Protein AF-A0A520D5E0-F1 (afdb_monomer_lite)

Radius of gyration: 13.43 Å; chains: 1; bounding box: 33×18×44 Å

Foldseek 3Di:
DKDWDWDPDDPPWTWIWIWDADPVQWIWIWIDIDPDDIDIDTDGDDDPDDDD

Sequence (52 aa):
YTVQINTKDVQRENFRLTLSVSKNGYATLVATGNNKQPITFNGVLEEPKKKD

Structure (mmCIF, N/CA/C/O backbone):
data_AF-A0A520D5E0-F1
#
_entry.id   AF-A0A520D5E0-F1
#
loop_
_atom_site.group_PDB
_atom_site.id
_atom_site.type_symbol
_atom_site.label_atom_id
_atom_site.label_alt_id
_atom_site.label_comp_id
_atom_site.label_asym_id
_atom_site.label_entity_id
_atom_site.label_seq_id
_atom_site.pdbx_PDB_ins_code
_atom_site.Cartn_x
_atom_site.Cartn_y
_atom_site.Cartn_z
_atom_site.occupancy
_atom_site.B_iso_or_equiv
_atom_site.auth_seq_id
_atom_site.auth_comp_id
_atom_site.auth_asym_id
_atom_site.auth_atom_id
_atom_site.pdbx_PDB_model_num
ATOM 1 N N . TYR A 1 1 ? -9.800 4.326 2.631 1.00 84.06 1 TYR A N 1
ATOM 2 C CA . TYR A 1 1 ? -8.843 5.417 2.372 1.00 84.06 1 TYR A CA 1
ATOM 3 C C . TYR A 1 1 ? -7.726 4.902 1.494 1.00 84.06 1 TYR A C 1
ATOM 5 O O . TYR A 1 1 ? -7.332 3.757 1.670 1.00 84.06 1 TYR A O 1
ATOM 13 N N . THR A 1 2 ? -7.227 5.724 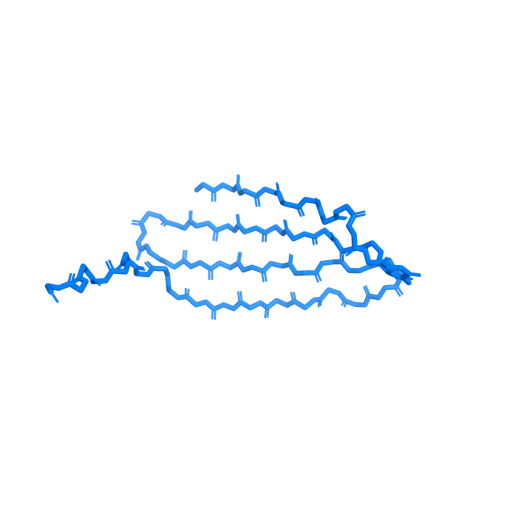0.575 1.00 86.00 2 THR A N 1
ATOM 14 C CA . THR A 1 2 ? -6.082 5.370 -0.271 1.00 86.00 2 THR A CA 1
ATOM 15 C C . THR A 1 2 ? -5.008 6.427 -0.092 1.00 86.00 2 THR A C 1
ATOM 17 O O . THR A 1 2 ? -5.282 7.615 -0.236 1.00 86.00 2 THR A O 1
ATOM 20 N N . VAL A 1 3 ? -3.802 5.994 0.255 1.00 87.81 3 VAL A N 1
ATOM 21 C CA . VAL A 1 3 ? -2.634 6.846 0.463 1.00 87.81 3 VAL A CA 1
ATOM 22 C C . VAL A 1 3 ? -1.577 6.437 -0.549 1.00 87.81 3 VAL A C 1
ATOM 24 O O . VAL A 1 3 ? -1.239 5.259 -0.661 1.00 87.81 3 VAL A O 1
ATOM 27 N N . GLN A 1 4 ? -1.057 7.408 -1.293 1.00 88.00 4 GLN A N 1
ATOM 28 C CA . GLN A 1 4 ? 0.057 7.192 -2.205 1.00 88.00 4 GLN A CA 1
ATOM 29 C C . GLN A 1 4 ? 1.308 7.851 -1.636 1.00 88.00 4 GLN A C 1
ATOM 31 O O . GLN A 1 4 ? 1.301 9.036 -1.311 1.00 88.00 4 GLN A O 1
ATOM 36 N N . ILE A 1 5 ? 2.384 7.080 -1.543 1.00 88.06 5 ILE A N 1
ATOM 37 C CA . ILE A 1 5 ? 3.683 7.534 -1.064 1.00 88.06 5 ILE A CA 1
ATOM 38 C C . ILE A 1 5 ? 4.665 7.374 -2.221 1.00 88.06 5 ILE A C 1
ATOM 40 O O . ILE A 1 5 ? 4.872 6.273 -2.735 1.00 88.06 5 ILE A O 1
ATOM 44 N N . ASN A 1 6 ? 5.259 8.489 -2.637 1.00 83.81 6 ASN A N 1
ATOM 45 C CA . ASN A 1 6 ? 6.333 8.497 -3.623 1.00 83.81 6 ASN A CA 1
ATOM 46 C C . ASN A 1 6 ? 7.653 8.624 -2.860 1.00 83.81 6 ASN A C 1
ATOM 48 O O . ASN A 1 6 ? 7.888 9.637 -2.199 1.00 83.81 6 ASN A O 1
ATOM 52 N N . THR A 1 7 ? 8.505 7.603 -2.917 1.00 80.12 7 THR A N 1
ATOM 53 C CA . THR A 1 7 ? 9.809 7.658 -2.250 1.00 80.12 7 THR A CA 1
ATOM 54 C C . THR A 1 7 ? 10.755 8.524 -3.077 1.00 80.12 7 THR A C 1
ATOM 56 O O . THR A 1 7 ? 10.943 8.260 -4.262 1.00 80.12 7 THR A O 1
ATOM 59 N N . LYS A 1 8 ? 11.338 9.563 -2.468 1.00 70.19 8 LYS A N 1
ATOM 60 C CA . LYS A 1 8 ? 12.250 10.500 -3.149 1.00 70.19 8 LYS A CA 1
ATOM 61 C C . LYS A 1 8 ? 13.704 10.012 -3.168 1.00 70.19 8 LYS A C 1
ATOM 63 O O . LYS A 1 8 ? 14.495 10.521 -3.953 1.00 70.19 8 LYS A O 1
ATOM 68 N N . ASP A 1 9 ? 14.041 9.046 -2.315 1.00 63.53 9 ASP A N 1
ATOM 69 C CA . ASP A 1 9 ? 15.419 8.618 -2.100 1.00 63.53 9 ASP A CA 1
ATOM 70 C C . ASP A 1 9 ? 15.579 7.111 -2.279 1.00 63.53 9 ASP A C 1
ATOM 72 O O . ASP A 1 9 ? 15.285 6.315 -1.389 1.00 63.53 9 ASP A O 1
ATOM 76 N N . VAL A 1 10 ? 16.014 6.724 -3.473 1.00 60.34 10 VAL A N 1
ATOM 77 C CA . VAL A 1 10 ? 16.541 5.392 -3.750 1.00 60.34 10 VAL A CA 1
ATOM 78 C C . VAL A 1 10 ? 17.464 5.565 -4.945 1.00 60.34 10 VAL A C 1
ATOM 80 O O . VAL A 1 10 ? 17.007 5.661 -6.079 1.00 60.34 10 VAL A O 1
ATOM 83 N N . GLN A 1 11 ? 18.774 5.623 -4.707 1.00 59.91 11 GLN A N 1
ATOM 84 C CA . GLN A 1 11 ? 19.827 5.862 -5.711 1.00 59.91 11 GLN A CA 1
ATOM 85 C C . GLN A 1 11 ? 19.829 4.886 -6.916 1.00 59.91 11 GLN A C 1
ATOM 87 O O . GLN A 1 11 ? 20.719 4.958 -7.761 1.00 59.91 11 GLN A O 1
ATOM 92 N N . ARG A 1 12 ? 18.867 3.956 -7.017 1.00 59.31 12 ARG A N 1
ATOM 93 C CA . ARG A 1 12 ? 18.727 2.994 -8.117 1.00 59.31 12 ARG A CA 1
ATOM 94 C C . ARG A 1 12 ? 17.292 2.759 -8.611 1.00 59.31 12 ARG A C 1
ATOM 96 O O . ARG A 1 12 ? 17.146 2.415 -9.778 1.00 59.31 12 ARG A O 1
ATOM 103 N N . GLU A 1 13 ? 16.238 2.934 -7.803 1.00 64.19 13 GLU A N 1
ATOM 104 C CA . GLU A 1 13 ? 14.871 2.533 -8.196 1.00 64.19 13 GLU A CA 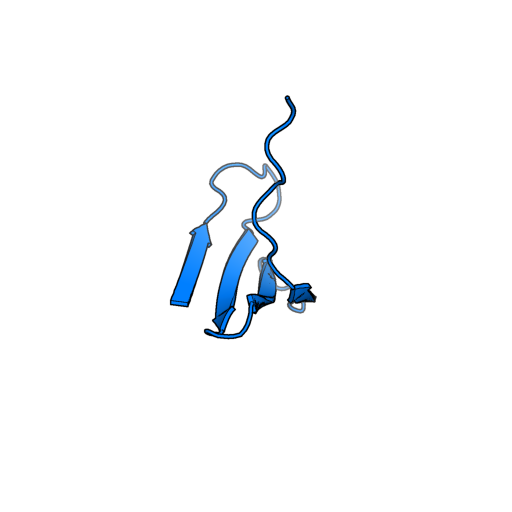1
ATOM 105 C C . GLU A 1 13 ? 13.786 3.415 -7.569 1.00 64.19 13 GLU A C 1
ATOM 107 O O . GLU A 1 13 ? 13.581 3.382 -6.366 1.00 64.19 13 GLU A O 1
ATOM 112 N N . ASN A 1 14 ? 13.030 4.159 -8.379 1.00 71.56 14 ASN A N 1
ATOM 113 C CA . ASN A 1 14 ? 11.862 4.888 -7.881 1.00 71.56 14 ASN A CA 1
ATOM 114 C C . ASN A 1 14 ? 10.743 3.897 -7.531 1.00 71.56 14 ASN A C 1
ATOM 116 O O . ASN A 1 14 ? 10.182 3.263 -8.429 1.00 71.56 14 ASN A O 1
ATOM 120 N N . PHE A 1 15 ? 10.406 3.788 -6.244 1.00 79.50 15 PHE A N 1
ATOM 121 C CA . PHE A 1 15 ? 9.251 3.024 -5.784 1.00 79.50 15 PHE A CA 1
ATOM 122 C C . PHE A 1 15 ? 8.065 3.949 -5.501 1.00 79.50 15 PHE A C 1
ATOM 124 O O . PHE A 1 15 ? 8.156 4.958 -4.798 1.00 79.50 15 PHE A O 1
ATOM 131 N N . ARG A 1 16 ? 6.910 3.575 -6.042 1.00 86.69 16 ARG A N 1
ATOM 132 C CA . ARG A 1 16 ? 5.617 4.147 -5.682 1.00 86.69 16 ARG A CA 1
ATOM 133 C C . ARG A 1 16 ? 4.863 3.133 -4.838 1.00 86.69 16 ARG A C 1
ATOM 135 O O . ARG A 1 16 ? 4.645 2.003 -5.275 1.00 86.69 16 ARG A O 1
ATOM 142 N N . LEU A 1 17 ? 4.478 3.552 -3.640 1.00 90.25 17 LEU A N 1
ATOM 143 C CA . LEU A 1 17 ? 3.730 2.748 -2.686 1.00 90.25 17 LEU A CA 1
ATOM 144 C C . LEU A 1 17 ? 2.278 3.232 -2.659 1.00 90.25 17 LEU A C 1
ATOM 146 O O . LEU A 1 17 ? 2.018 4.415 -2.440 1.00 90.25 17 LEU A O 1
ATOM 150 N N . THR A 1 18 ? 1.330 2.325 -2.862 1.00 91.19 18 THR A N 1
ATOM 151 C CA . THR A 1 18 ? -0.106 2.609 -2.773 1.00 91.19 18 THR A CA 1
ATOM 152 C C . THR A 1 18 ? -0.701 1.786 -1.643 1.00 91.19 18 THR A C 1
ATOM 154 O O . THR A 1 18 ? -0.823 0.569 -1.755 1.00 91.19 18 THR A O 1
ATOM 157 N N . LEU A 1 19 ? -1.072 2.450 -0.554 1.00 91.19 19 LEU A N 1
ATOM 158 C CA . LEU A 1 19 ? -1.732 1.847 0.595 1.00 91.19 19 LEU A CA 1
ATOM 159 C C . LEU A 1 19 ? -3.242 2.064 0.494 1.00 91.19 19 LEU A C 1
ATOM 161 O O . LEU A 1 19 ? -3.706 3.200 0.467 1.00 91.19 19 LEU A O 1
ATOM 165 N N . SER A 1 20 ? -4.012 0.983 0.477 1.00 90.69 20 SER A N 1
ATOM 166 C CA . SER A 1 20 ? -5.473 1.008 0.533 1.00 90.69 20 SER A CA 1
ATOM 167 C C . SER A 1 20 ? -5.944 0.420 1.853 1.00 90.69 20 SER A C 1
ATOM 169 O O . SER A 1 20 ? -5.592 -0.705 2.186 1.00 90.69 20 SER A O 1
ATOM 171 N N . VAL A 1 21 ? -6.742 1.178 2.599 1.00 89.56 21 VAL A N 1
ATOM 172 C CA . VAL A 1 21 ? -7.252 0.806 3.923 1.00 89.56 21 VAL A CA 1
ATOM 173 C C . VAL A 1 21 ? -8.774 0.777 3.892 1.00 89.56 21 VAL A C 1
ATOM 175 O O . VAL A 1 21 ? -9.422 1.764 3.521 1.00 89.56 21 VAL A O 1
ATOM 178 N N . SER A 1 22 ? -9.345 -0.357 4.278 1.00 86.81 22 SER A N 1
ATOM 179 C CA . SER A 1 22 ? -10.785 -0.548 4.439 1.00 86.81 22 SER A CA 1
ATOM 180 C C . SER A 1 22 ? -11.260 -0.063 5.812 1.00 86.81 22 SER A C 1
ATOM 182 O O . SER A 1 22 ? -10.472 0.064 6.747 1.00 86.81 22 SER A O 1
ATOM 184 N N . LYS A 1 23 ? -12.571 0.172 5.961 1.00 82.75 23 LYS A N 1
ATOM 185 C CA . LYS A 1 23 ? -13.170 0.549 7.257 1.00 82.75 23 LYS A CA 1
ATOM 186 C C . LYS A 1 23 ? -12.984 -0.516 8.343 1.00 82.75 23 LYS A C 1
ATOM 188 O O . LYS A 1 23 ? -13.070 -0.199 9.520 1.00 82.75 23 LYS A O 1
ATOM 193 N N . ASN A 1 24 ? -12.711 -1.752 7.940 1.00 84.12 24 ASN A N 1
ATOM 194 C CA . ASN A 1 24 ? -12.633 -2.906 8.825 1.00 84.12 24 ASN A CA 1
ATOM 195 C C . ASN A 1 24 ? -11.181 -3.179 9.269 1.00 84.12 24 ASN A C 1
ATOM 197 O O . ASN A 1 24 ? -10.898 -4.248 9.794 1.00 84.12 24 ASN A O 1
ATOM 201 N N . GLY A 1 25 ? -10.245 -2.261 8.994 1.00 81.38 25 GLY A N 1
ATOM 202 C CA . GLY A 1 25 ? -8.830 -2.392 9.357 1.00 81.38 25 GLY A CA 1
ATOM 203 C C . GLY A 1 25 ? -7.978 -3.172 8.352 1.00 81.38 25 GLY A C 1
ATOM 204 O O . GLY A 1 25 ? -6.754 -3.069 8.394 1.00 81.38 25 GLY A O 1
ATOM 205 N N . TYR A 1 26 ? -8.578 -3.894 7.397 1.00 89.94 26 TYR A N 1
ATOM 206 C CA . TYR A 1 26 ? -7.808 -4.556 6.338 1.00 89.94 26 TYR A CA 1
ATOM 207 C C . TYR A 1 26 ? -7.103 -3.536 5.456 1.00 89.94 26 TYR A C 1
ATOM 209 O O . TYR A 1 26 ? -7.713 -2.560 5.002 1.00 89.94 26 TYR A O 1
ATOM 217 N N . ALA A 1 27 ? -5.833 -3.811 5.201 1.00 90.31 27 ALA A N 1
ATOM 218 C CA . ALA A 1 27 ? -4.910 -2.958 4.495 1.00 90.31 27 ALA A CA 1
ATOM 219 C C . ALA A 1 27 ? -4.223 -3.738 3.372 1.00 90.31 27 ALA A C 1
ATOM 221 O O . ALA A 1 27 ? -3.739 -4.851 3.573 1.00 90.31 27 ALA A O 1
ATOM 222 N N . THR A 1 28 ? -4.131 -3.121 2.201 1.00 92.12 28 THR A N 1
ATOM 223 C CA . THR A 1 28 ? -3.357 -3.633 1.072 1.00 92.12 28 THR A CA 1
ATOM 224 C C . THR A 1 28 ? -2.328 -2.586 0.683 1.00 92.12 28 THR A C 1
ATOM 226 O O . THR A 1 28 ? -2.688 -1.467 0.321 1.00 92.12 28 THR A O 1
ATOM 229 N N . LEU A 1 29 ? -1.048 -2.939 0.746 1.00 91.12 29 LEU A N 1
ATOM 230 C CA . LEU A 1 29 ? 0.059 -2.109 0.287 1.00 91.12 29 LEU A CA 1
ATOM 231 C C . LEU A 1 29 ? 0.591 -2.676 -1.026 1.00 91.12 29 LEU A C 1
ATOM 233 O O . LEU A 1 29 ? 1.051 -3.814 -1.081 1.00 91.12 29 LEU A O 1
ATOM 237 N N . VAL A 1 30 ? 0.553 -1.874 -2.082 1.00 92.19 30 VAL A N 1
ATOM 238 C CA . VAL A 1 30 ? 1.124 -2.223 -3.382 1.00 92.19 30 VAL A CA 1
ATOM 239 C C . VAL A 1 30 ? 2.408 -1.432 -3.576 1.00 92.19 30 VAL A C 1
ATOM 241 O O . VAL A 1 30 ? 2.378 -0.203 -3.616 1.00 92.19 30 VAL A O 1
ATOM 244 N N . ALA A 1 31 ? 3.529 -2.132 -3.711 1.00 89.06 31 ALA A N 1
ATOM 245 C CA . ALA A 1 31 ? 4.814 -1.549 -4.057 1.00 89.06 31 ALA A CA 1
ATOM 246 C C . ALA A 1 31 ? 5.071 -1.716 -5.557 1.00 89.06 31 ALA A C 1
ATOM 248 O O . ALA A 1 31 ? 5.263 -2.826 -6.051 1.00 89.06 31 ALA A O 1
ATOM 249 N N . THR A 1 32 ? 5.068 -0.602 -6.286 1.00 87.62 32 THR A N 1
ATOM 250 C CA . THR A 1 32 ? 5.385 -0.550 -7.718 1.00 87.62 32 THR A CA 1
ATOM 251 C C . THR A 1 32 ? 6.768 0.059 -7.914 1.00 87.62 32 THR A C 1
ATOM 253 O O . THR A 1 32 ? 6.974 1.226 -7.590 1.00 87.62 32 THR A O 1
ATOM 256 N N . GLY A 1 33 ? 7.717 -0.736 -8.409 1.00 81.50 33 GLY A N 1
ATOM 257 C CA . GLY A 1 33 ? 9.030 -0.260 -8.853 1.00 81.50 33 GLY A CA 1
ATOM 258 C C . GLY A 1 33 ? 9.050 0.012 -10.356 1.00 81.50 33 GLY A C 1
ATOM 259 O O . GLY A 1 33 ? 8.174 -0.444 -11.093 1.00 81.50 33 GLY A O 1
ATOM 260 N N . ASN A 1 34 ? 10.060 0.741 -10.825 1.00 75.81 34 ASN A N 1
ATOM 261 C CA . ASN A 1 34 ? 10.216 1.025 -12.250 1.00 75.81 34 ASN A CA 1
ATOM 262 C C . ASN A 1 34 ? 10.507 -0.272 -13.034 1.00 75.81 34 ASN A C 1
ATOM 264 O O . ASN A 1 34 ? 11.456 -0.981 -12.708 1.00 75.81 34 ASN A O 1
ATOM 268 N N . ASN A 1 35 ? 9.700 -0.585 -14.054 1.00 74.06 35 ASN A N 1
ATOM 269 C CA . ASN A 1 35 ? 9.835 -1.775 -14.915 1.00 74.06 35 ASN A CA 1
ATOM 270 C C . ASN A 1 35 ? 9.878 -3.140 -14.191 1.00 74.06 35 ASN A C 1
ATOM 272 O O . ASN A 1 35 ? 10.381 -4.115 -14.749 1.00 74.06 35 ASN A O 1
ATOM 276 N N . LYS A 1 36 ? 9.349 -3.239 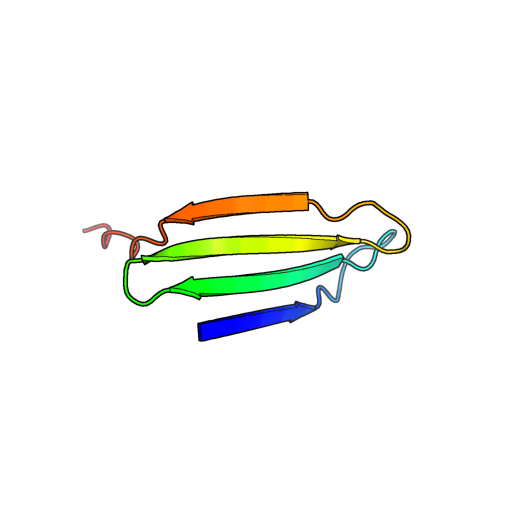-12.964 1.00 80.88 36 LYS A N 1
ATOM 277 C CA . LYS A 1 36 ? 9.274 -4.496 -12.200 1.00 80.88 36 LYS A CA 1
ATOM 278 C C . LYS A 1 36 ? 7.835 -4.886 -11.897 1.00 80.88 36 LYS A C 1
ATOM 280 O O . LYS A 1 36 ? 6.949 -4.033 -11.832 1.00 80.88 36 LYS A O 1
ATOM 285 N N . GLN A 1 37 ? 7.615 -6.182 -11.677 1.00 85.00 37 GLN A N 1
ATOM 286 C CA . GLN A 1 37 ? 6.319 -6.679 -11.232 1.00 85.00 37 GLN A CA 1
ATOM 287 C C . GLN A 1 37 ? 5.969 -6.065 -9.864 1.00 85.00 37 GLN A C 1
ATOM 289 O O . GLN A 1 37 ? 6.812 -6.076 -8.963 1.00 85.00 37 GLN A O 1
ATOM 294 N N . PRO A 1 38 ? 4.751 -5.522 -9.695 1.00 88.38 38 PRO A N 1
ATOM 295 C CA . PRO A 1 38 ? 4.295 -5.018 -8.409 1.00 88.38 38 PRO A CA 1
ATOM 296 C C . PRO A 1 38 ? 4.291 -6.108 -7.339 1.00 88.38 38 PRO A C 1
ATOM 298 O O . PRO A 1 38 ? 3.910 -7.246 -7.611 1.00 88.38 38 PRO A O 1
ATOM 301 N N . ILE A 1 39 ? 4.645 -5.735 -6.111 1.00 90.62 39 ILE A N 1
ATOM 302 C CA . ILE A 1 39 ? 4.515 -6.608 -4.941 1.00 90.62 39 ILE A CA 1
ATOM 303 C C . ILE A 1 39 ? 3.313 -6.140 -4.128 1.00 90.62 39 ILE A C 1
ATOM 305 O O . ILE A 1 39 ? 3.193 -4.954 -3.811 1.00 90.62 39 ILE A O 1
ATOM 309 N N . THR A 1 40 ? 2.425 -7.070 -3.787 1.00 92.50 40 THR A N 1
ATOM 310 C CA . THR A 1 40 ? 1.235 -6.797 -2.978 1.00 92.50 40 THR A CA 1
ATOM 311 C C . THR A 1 40 ? 1.391 -7.412 -1.598 1.00 92.50 40 THR A C 1
ATOM 313 O O . THR A 1 40 ? 1.558 -8.621 -1.460 1.00 92.50 40 THR A O 1
ATOM 316 N N . PHE A 1 41 ? 1.281 -6.575 -0.574 1.00 91.56 41 PHE A N 1
ATOM 317 C CA . PHE A 1 41 ? 1.227 -6.982 0.820 1.00 91.56 41 PHE A CA 1
ATOM 318 C C . PHE A 1 41 ? -0.202 -6.804 1.316 1.00 91.56 41 PHE A C 1
ATOM 320 O O . PHE A 1 41 ? -0.757 -5.709 1.232 1.00 91.56 41 PHE A O 1
ATOM 327 N N . ASN A 1 42 ? -0.791 -7.876 1.833 1.00 92.31 42 ASN A N 1
ATOM 328 C CA 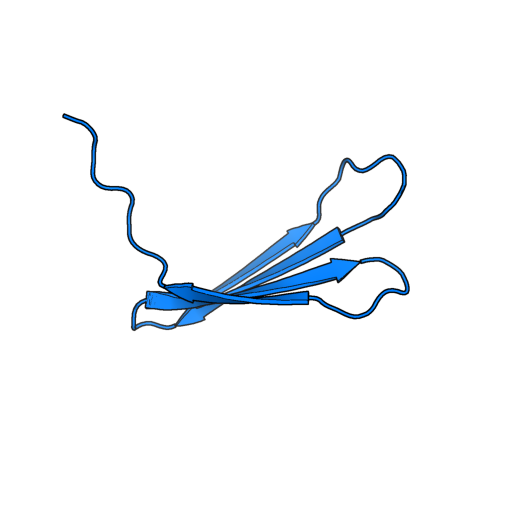. ASN A 1 42 ? -2.103 -7.843 2.466 1.00 92.31 42 ASN A CA 1
ATOM 329 C C . ASN A 1 42 ? -1.918 -8.007 3.969 1.00 92.31 42 ASN A C 1
ATOM 331 O O . ASN A 1 42 ? -1.144 -8.855 4.409 1.00 92.31 42 ASN A O 1
ATOM 335 N N . GLY A 1 43 ? -2.629 -7.205 4.748 1.00 90.19 43 GLY A N 1
ATOM 336 C CA . GLY A 1 43 ? -2.533 -7.242 6.196 1.00 90.19 43 GLY A CA 1
ATOM 337 C C . GLY A 1 43 ? -3.674 -6.507 6.876 1.00 90.19 43 GLY A C 1
ATOM 338 O O . GLY A 1 43 ? -4.670 -6.136 6.254 1.00 90.19 43 GLY A O 1
ATOM 339 N N . VAL A 1 44 ? -3.509 -6.303 8.176 1.00 90.25 44 VAL A N 1
ATOM 340 C CA . VAL A 1 44 ? -4.413 -5.517 9.013 1.00 90.25 44 VAL A CA 1
ATOM 341 C C . VAL A 1 44 ? -3.595 -4.380 9.615 1.00 90.25 44 VAL A C 1
ATOM 343 O O . VAL A 1 44 ? -2.483 -4.599 10.091 1.00 90.25 44 VAL A O 1
ATOM 346 N N . LEU A 1 45 ? -4.118 -3.159 9.535 1.00 83.69 45 LEU A N 1
ATOM 347 C CA . LEU A 1 45 ? -3.570 -2.003 10.234 1.00 83.69 45 LEU A CA 1
ATOM 348 C C . LEU A 1 45 ? -4.201 -1.952 11.620 1.00 83.69 45 LEU A C 1
ATOM 350 O O . LEU A 1 45 ? -5.396 -1.698 11.751 1.00 83.69 45 LEU A O 1
ATOM 354 N N . GLU A 1 46 ? -3.384 -2.181 12.638 1.00 82.94 46 GLU A N 1
ATOM 355 C CA . GLU A 1 46 ? -3.749 -1.935 14.027 1.00 82.94 46 GLU A CA 1
ATOM 356 C C . GLU A 1 46 ? -3.049 -0.664 14.503 1.00 82.94 46 GLU A C 1
ATOM 358 O O . GLU A 1 46 ? -1.895 -0.402 14.147 1.00 82.94 46 GLU A O 1
ATOM 363 N N . GLU A 1 47 ? -3.744 0.147 15.299 1.00 79.19 47 GLU A N 1
ATOM 364 C CA . GLU A 1 47 ? -3.102 1.289 15.940 1.00 79.19 47 GLU A CA 1
ATOM 365 C C . GLU A 1 47 ? -2.013 0.787 16.900 1.00 79.19 47 GLU A C 1
ATOM 367 O O . GLU A 1 47 ? -2.251 -0.155 17.667 1.00 79.19 47 GLU A O 1
ATOM 372 N N . PRO A 1 48 ? -0.806 1.382 16.878 1.00 77.88 48 PRO A N 1
ATOM 373 C CA . PRO A 1 48 ? 0.250 0.976 17.786 1.00 77.88 48 PRO A CA 1
ATOM 374 C C . PRO A 1 48 ? -0.232 1.172 19.223 1.00 77.88 48 PRO A C 1
ATOM 376 O O . PRO A 1 48 ? -0.588 2.281 19.628 1.00 77.88 48 PRO A O 1
ATOM 379 N N . LYS A 1 49 ? -0.234 0.085 20.005 1.00 79.12 49 LYS A N 1
ATOM 380 C CA . LYS A 1 49 ? -0.507 0.157 21.443 1.00 79.12 49 LYS A CA 1
ATOM 381 C C . LYS A 1 49 ? 0.483 1.149 22.046 1.00 79.12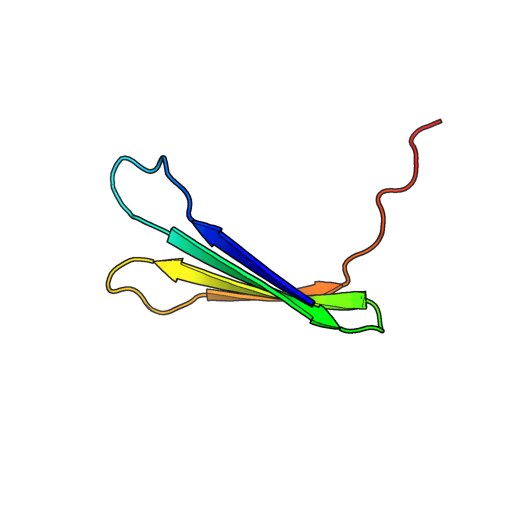 49 LYS A C 1
ATOM 383 O O . LYS A 1 49 ? 1.692 0.991 21.860 1.00 79.12 49 LYS A O 1
ATOM 388 N N . LYS A 1 50 ? -0.026 2.184 22.721 1.00 72.81 50 LYS A N 1
ATOM 389 C CA . LYS A 1 50 ? 0.819 3.116 23.473 1.00 72.81 50 LYS A CA 1
ATOM 390 C C . LYS A 1 50 ? 1.729 2.283 24.377 1.00 72.81 50 LYS A C 1
ATOM 392 O O . LYS A 1 50 ? 1.236 1.442 25.123 1.00 72.81 50 LYS A O 1
ATOM 397 N N . LYS A 1 51 ? 3.044 2.471 24.251 1.00 68.50 51 LYS A N 1
ATOM 398 C CA . LYS A 1 51 ? 3.960 2.050 25.309 1.00 68.50 51 LYS A CA 1
ATOM 399 C C . LYS A 1 51 ? 3.681 2.979 26.488 1.00 68.50 51 LYS A C 1
ATOM 401 O O . LYS A 1 5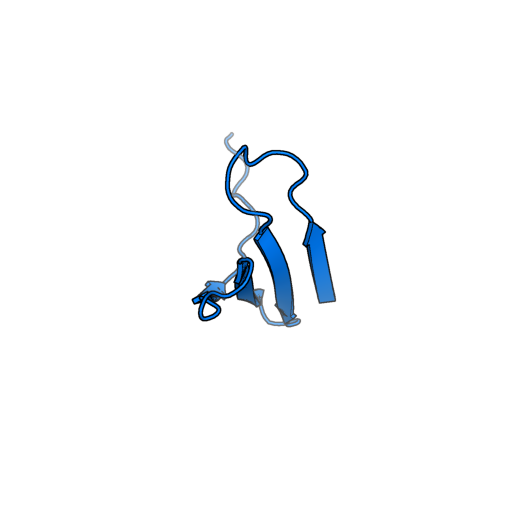1 ? 3.881 4.183 26.334 1.00 68.50 51 LYS A O 1
ATOM 406 N N . ASP A 1 52 ? 3.135 2.421 27.564 1.00 60.25 52 ASP A N 1
ATOM 407 C CA . ASP A 1 52 ? 3.260 3.001 28.907 1.00 60.25 52 ASP A CA 1
ATOM 408 C C . ASP A 1 52 ? 4.744 3.139 29.284 1.00 60.25 52 ASP A C 1
ATOM 410 O O . ASP A 1 52 ? 5.544 2.256 28.876 1.00 60.25 52 ASP A O 1
#

Secondary structure (DSSP, 8-state):
-EEEEE----SS--EEEEEEE-TTSEEEEEEEETTS--EEEEEE--PPPP--

pLDDT: mean 82.13, std 9.69, range [59.31, 92.5]